Protein AF-A0A1C5WHL5-F1 (afdb_monomer_lite)

Foldseek 3Di:
DDDDDPDDDDDDDDPPDDDDDDDDDDDDPPVVVVVCVVQVPPDWPDWDQDPVVRDIDTHDDGDDDDPPD

Secondary structure (DSSP, 8-state):
--------------TT----------PPPHHHHHHHHHHT----SEEEEETTTTEEEEE----PPPTT-

pLDDT: mean 76.66, std 14.38, range [37.5, 93.75]

Sequence (69 aa):
MVKEFPKGKEWLLDNSALRVSLDMTFDVPEEIAEQLELWGLNIFETCEYDPTCRRLKMSASTTLYRKGA

Radius of gyration: 17.66 Å; chains: 1; bounding box: 29×34×58 Å

Structure (mmCIF, N/CA/C/O backbone):
data_AF-A0A1C5WHL5-F1
#
_entry.id   AF-A0A1C5WHL5-F1
#
loop_
_atom_site.group_PDB
_atom_site.id
_atom_site.type_symbol
_atom_site.label_atom_id
_atom_site.label_alt_id
_atom_site.label_comp_id
_atom_site.label_asym_id
_atom_site.label_entity_id
_atom_site.label_seq_id
_atom_site.pdbx_PDB_ins_code
_atom_site.Cartn_x
_atom_site.Cartn_y
_atom_site.Cartn_z
_atom_site.occupancy
_atom_site.B_iso_or_equiv
_atom_site.auth_seq_id
_atom_site.auth_comp_id
_atom_site.auth_asym_id
_atom_site.auth_atom_id
_atom_site.pdbx_PDB_model_num
ATOM 1 N N . MET A 1 1 ? -13.837 15.394 0.188 1.00 37.50 1 MET A N 1
ATOM 2 C CA . MET A 1 1 ? -12.838 16.465 -0.027 1.00 37.50 1 MET A CA 1
ATOM 3 C C . MET A 1 1 ? -11.749 15.875 -0.910 1.00 37.50 1 MET A C 1
ATOM 5 O O . MET A 1 1 ? -11.020 15.014 -0.439 1.00 37.50 1 MET A O 1
ATOM 9 N N . VAL A 1 2 ? -11.731 16.203 -2.205 1.00 41.25 2 VAL A N 1
ATOM 10 C CA . VAL A 1 2 ? -10.736 15.653 -3.142 1.00 41.25 2 VAL A CA 1
ATOM 11 C C . VAL A 1 2 ? -9.410 16.346 -2.849 1.00 41.25 2 VAL A C 1
ATOM 13 O O . VAL A 1 2 ? -9.320 17.567 -2.939 1.00 41.25 2 VAL A O 1
ATOM 16 N N . LYS A 1 3 ? -8.410 15.582 -2.411 1.00 46.44 3 LYS A N 1
ATOM 17 C CA . LYS A 1 3 ? -7.057 16.096 -2.194 1.00 46.44 3 LYS A CA 1
ATOM 18 C C . LYS A 1 3 ? -6.478 16.382 -3.579 1.00 46.44 3 LYS A C 1
ATOM 20 O O . LYS A 1 3 ? -6.298 15.452 -4.358 1.00 46.44 3 LYS A O 1
ATOM 25 N N . GLU A 1 4 ? -6.260 17.651 -3.915 1.00 52.91 4 GLU A N 1
ATOM 26 C CA . GLU A 1 4 ? -5.590 17.991 -5.170 1.00 52.91 4 GLU A CA 1
ATOM 27 C C . GLU A 1 4 ? -4.166 17.424 -5.151 1.00 52.91 4 GLU A C 1
ATOM 29 O O . GLU A 1 4 ? -3.397 17.641 -4.210 1.00 52.91 4 GLU A O 1
ATOM 34 N N . PHE A 1 5 ? -3.849 16.638 -6.177 1.00 48.38 5 PHE A N 1
ATOM 35 C CA . PHE A 1 5 ? -2.578 15.940 -6.302 1.00 48.38 5 PHE A CA 1
ATOM 36 C C . PHE A 1 5 ? -1.444 16.909 -6.663 1.00 48.38 5 PHE A C 1
ATOM 38 O O . PHE A 1 5 ? -1.673 17.914 -7.346 1.00 48.38 5 PHE A O 1
ATOM 45 N N . PRO A 1 6 ? -0.201 16.624 -6.234 1.00 54.66 6 PRO A N 1
ATOM 46 C CA . PRO A 1 6 ? 0.943 17.445 -6.590 1.00 54.66 6 PRO A CA 1
ATOM 47 C C . PRO A 1 6 ? 1.122 17.431 -8.111 1.00 54.66 6 PRO A C 1
ATOM 49 O O . PRO A 1 6 ? 1.405 1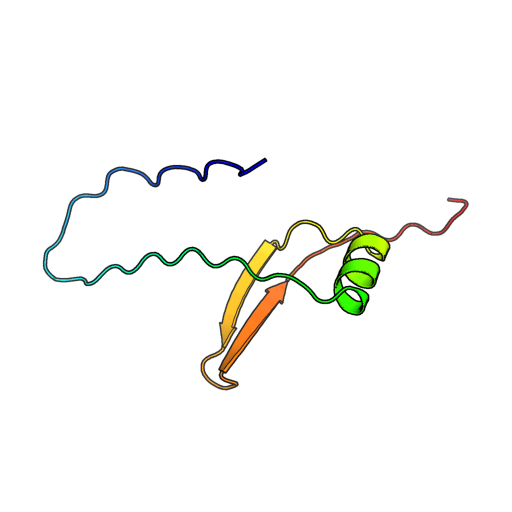6.394 -8.708 1.00 54.66 6 PRO A O 1
ATOM 52 N N . LYS A 1 7 ? 0.956 18.598 -8.742 1.00 58.16 7 LYS A N 1
ATOM 53 C CA . LYS A 1 7 ? 1.233 18.786 -10.168 1.00 58.16 7 LYS A CA 1
ATOM 54 C C . LYS A 1 7 ? 2.711 18.481 -10.401 1.00 58.16 7 LYS A C 1
ATOM 56 O O . LYS A 1 7 ? 3.583 19.218 -9.942 1.00 58.16 7 LYS A O 1
ATOM 61 N N . GLY A 1 8 ? 2.983 17.346 -11.042 1.00 53.56 8 GLY A N 1
ATOM 62 C CA . GLY A 1 8 ? 4.335 16.933 -11.397 1.00 53.56 8 GLY A CA 1
ATOM 63 C C . GLY A 1 8 ? 5.051 18.042 -12.170 1.00 53.56 8 GLY A C 1
ATOM 64 O O . GLY A 1 8 ? 4.435 18.720 -12.989 1.00 53.56 8 GLY A O 1
ATOM 65 N N . LYS A 1 9 ? 6.341 18.227 -11.860 1.00 57.03 9 LYS A N 1
ATOM 66 C CA . LYS A 1 9 ? 7.268 19.187 -12.487 1.00 57.03 9 LYS A CA 1
ATOM 67 C C . LYS A 1 9 ? 7.063 19.279 -14.008 1.00 57.03 9 LYS A C 1
ATOM 69 O O . LYS A 1 9 ? 6.860 18.260 -14.657 1.00 57.03 9 LYS A O 1
ATOM 74 N N . GLU A 1 10 ? 7.169 20.479 -14.577 1.00 56.75 10 GLU A N 1
ATOM 75 C CA . GLU A 1 10 ? 7.304 20.654 -16.029 1.00 56.75 10 GLU A CA 1
ATOM 76 C C . GLU A 1 10 ? 8.524 19.866 -16.522 1.00 56.75 10 GLU A C 1
ATOM 78 O O . GLU A 1 10 ? 9.651 20.106 -16.082 1.00 56.75 10 GLU A O 1
ATOM 83 N N . TRP A 1 11 ? 8.300 18.902 -17.416 1.00 59.97 11 TRP A N 1
ATOM 84 C CA . TRP A 1 11 ? 9.358 18.079 -17.995 1.00 59.97 11 TRP A CA 1
ATOM 85 C C . TRP A 1 11 ? 9.442 18.317 -19.502 1.00 59.97 11 TRP A C 1
ATOM 87 O O . TRP A 1 11 ? 8.433 18.276 -20.203 1.00 59.97 11 TRP A O 1
ATOM 97 N N . LEU A 1 12 ? 10.667 18.538 -19.983 1.00 56.94 12 LEU A N 1
ATOM 98 C CA . LEU A 1 12 ? 11.002 18.693 -21.397 1.00 56.94 12 LEU A CA 1
ATOM 99 C C . LEU A 1 12 ? 10.616 17.422 -22.176 1.00 56.94 12 LEU A C 1
ATOM 101 O O . LEU 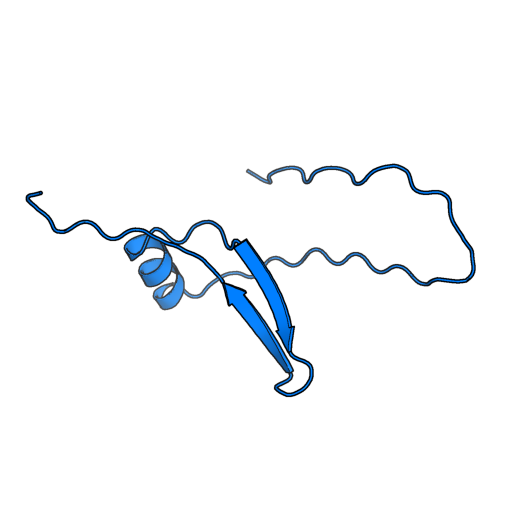A 1 12 ? 11.004 16.314 -21.806 1.00 56.94 12 LEU A O 1
ATOM 105 N N . LEU A 1 13 ? 9.824 17.604 -23.231 1.00 56.41 13 LEU A N 1
ATOM 106 C CA . LEU A 1 13 ? 9.259 16.545 -24.067 1.00 56.41 13 LEU A CA 1
ATOM 107 C C . LEU A 1 13 ? 10.313 16.001 -25.046 1.00 56.41 13 LEU A C 1
ATOM 109 O O . LEU A 1 13 ? 10.703 16.698 -25.979 1.00 56.41 13 LEU A O 1
ATOM 113 N N . ASP A 1 14 ? 10.741 14.751 -24.856 1.00 64.81 14 ASP A N 1
ATOM 114 C CA . ASP A 1 14 ? 11.385 13.952 -25.905 1.00 64.81 14 ASP A CA 1
ATOM 115 C C . ASP A 1 14 ? 10.303 13.128 -26.631 1.00 64.81 14 ASP A C 1
ATOM 117 O O . ASP A 1 14 ? 9.552 12.383 -25.997 1.00 64.81 14 ASP A O 1
ATOM 121 N N . ASN A 1 15 ? 10.196 13.277 -27.955 1.00 63.69 15 ASN A N 1
ATOM 122 C CA . ASN A 1 15 ? 9.129 12.701 -28.797 1.00 63.69 15 ASN A CA 1
ATOM 123 C C . ASN A 1 15 ? 9.232 11.174 -28.988 1.00 63.69 15 ASN A C 1
ATOM 125 O O . ASN A 1 15 ? 8.425 10.582 -29.703 1.00 63.69 15 ASN A O 1
ATOM 129 N N . SER A 1 16 ? 10.223 10.529 -28.375 1.00 75.56 16 SER A N 1
ATOM 130 C CA . SER A 1 16 ? 10.466 9.088 -28.468 1.00 75.56 16 SER A CA 1
ATOM 131 C C . SER A 1 16 ? 9.649 8.249 -27.469 1.00 75.56 16 SER A C 1
ATOM 133 O O . SER A 1 16 ? 9.593 7.026 -27.608 1.00 75.56 16 SER A O 1
ATOM 135 N N . ALA A 1 17 ? 8.995 8.871 -26.475 1.00 70.12 17 ALA A N 1
ATOM 136 C CA . ALA A 1 17 ? 8.371 8.163 -25.355 1.00 70.12 17 ALA A CA 1
ATOM 137 C C . ALA A 1 17 ? 6.869 8.463 -25.188 1.00 70.12 17 ALA A C 1
ATOM 139 O O . ALA A 1 17 ? 6.469 9.600 -24.941 1.00 70.12 17 ALA A O 1
ATOM 140 N N . LEU A 1 18 ? 6.033 7.414 -25.212 1.00 71.69 18 LEU A N 1
ATOM 141 C CA . LEU A 1 18 ? 4.640 7.491 -24.761 1.00 71.69 18 LEU A CA 1
ATOM 142 C C . LEU A 1 18 ? 4.607 7.432 -23.228 1.00 71.69 18 LEU A C 1
ATOM 144 O O . LEU A 1 18 ? 4.864 6.387 -22.630 1.00 71.69 18 LEU A O 1
ATOM 148 N N . ARG A 1 19 ? 4.287 8.557 -22.588 1.00 65.94 19 ARG A N 1
ATOM 149 C CA . ARG A 1 19 ? 4.106 8.640 -21.135 1.00 65.94 19 ARG A CA 1
ATOM 150 C C . ARG A 1 19 ? 2.622 8.588 -20.801 1.00 65.94 19 ARG A C 1
ATOM 152 O O . ARG A 1 19 ? 1.868 9.465 -21.208 1.00 65.94 19 ARG A O 1
ATOM 159 N N . VAL A 1 20 ? 2.221 7.566 -20.053 1.00 71.25 20 VAL A N 1
ATOM 160 C CA . VAL A 1 20 ? 0.849 7.397 -19.570 1.00 71.25 20 VAL A CA 1
ATOM 161 C C . VAL A 1 20 ? 0.844 7.644 -18.067 1.00 71.25 20 VAL A C 1
ATOM 163 O O . VAL A 1 20 ? 1.534 6.946 -17.328 1.00 71.25 20 VAL A O 1
ATOM 166 N N . SER A 1 21 ? 0.068 8.632 -17.632 1.00 76.75 21 SER A N 1
ATOM 167 C CA . SER A 1 21 ? -0.286 8.829 -16.226 1.00 76.75 21 SER A CA 1
ATOM 168 C C . SER A 1 21 ? -1.714 8.339 -16.036 1.00 76.75 21 SER A C 1
ATOM 170 O O . SER A 1 21 ? -2.589 8.692 -16.826 1.00 76.75 21 SER A O 1
ATOM 172 N N . LEU A 1 22 ? -1.941 7.507 -15.024 1.00 74.19 22 LEU A N 1
ATOM 173 C CA . LEU A 1 22 ? -3.250 6.943 -14.729 1.00 74.19 22 LEU A CA 1
ATOM 174 C C . LEU A 1 22 ? -3.558 7.148 -13.249 1.00 74.19 22 LEU A C 1
ATOM 176 O O . LEU A 1 22 ? -2.861 6.608 -12.393 1.00 74.19 22 LEU A O 1
ATOM 180 N N . ASP A 1 23 ? -4.618 7.898 -12.976 1.00 76.50 23 ASP A N 1
ATOM 181 C CA . ASP A 1 23 ? -5.166 8.083 -11.638 1.00 76.50 23 ASP A CA 1
ATOM 182 C C . ASP A 1 23 ? -6.361 7.142 -11.470 1.00 76.50 23 ASP A C 1
ATOM 184 O O . ASP A 1 23 ? -7.350 7.24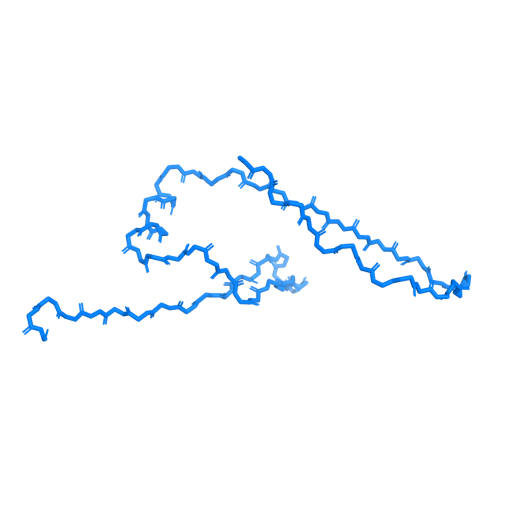0 -12.199 1.00 76.50 23 ASP A O 1
ATOM 188 N N . MET A 1 24 ? -6.257 6.193 -10.538 1.00 75.50 24 MET A N 1
ATOM 189 C CA . MET A 1 24 ? -7.314 5.219 -10.258 1.00 75.50 24 MET A CA 1
ATOM 190 C C . MET A 1 24 ? -7.789 5.352 -8.816 1.00 75.50 24 MET A C 1
ATOM 192 O O . MET A 1 24 ? -6.981 5.353 -7.889 1.00 75.50 24 MET A O 1
ATOM 196 N N . THR A 1 25 ? -9.106 5.385 -8.646 1.00 83.75 25 THR A N 1
ATOM 197 C CA . THR A 1 25 ? -9.778 5.323 -7.347 1.00 83.75 25 THR A CA 1
ATOM 198 C C . THR A 1 25 ? -10.704 4.121 -7.362 1.00 83.75 25 THR A C 1
ATOM 200 O O . THR A 1 25 ? -11.448 3.930 -8.324 1.00 83.75 25 THR A O 1
ATOM 203 N N . PHE A 1 26 ? -10.655 3.322 -6.303 1.00 82.31 26 PHE A N 1
ATOM 204 C CA . PHE A 1 26 ? -11.508 2.154 -6.142 1.00 82.31 26 PHE A CA 1
ATOM 205 C C . PHE A 1 26 ? -12.294 2.298 -4.851 1.00 82.31 26 PHE A C 1
ATOM 207 O O . PHE A 1 26 ? -11.709 2.575 -3.803 1.00 82.31 26 PHE A O 1
ATOM 214 N N . ASP A 1 27 ? -13.600 2.080 -4.933 1.00 90.06 27 ASP A N 1
ATOM 215 C CA . ASP A 1 27 ? -14.403 1.875 -3.740 1.00 90.06 27 ASP A CA 1
ATOM 216 C C . ASP A 1 27 ? -14.056 0.508 -3.145 1.00 90.06 27 ASP A C 1
ATOM 218 O O . ASP A 1 27 ? -13.969 -0.504 -3.849 1.00 90.06 27 ASP A O 1
ATOM 222 N N . VAL A 1 28 ? -13.818 0.493 -1.838 1.00 87.06 28 VAL A N 1
ATOM 223 C CA . VAL A 1 28 ? -13.464 -0.715 -1.095 1.00 87.06 28 VAL A CA 1
ATOM 224 C C . VAL A 1 28 ? -14.746 -1.292 -0.485 1.00 87.06 28 VAL A C 1
ATOM 226 O O . VAL A 1 28 ? -15.497 -0.537 0.133 1.00 87.06 28 VAL A O 1
ATOM 229 N N . PRO A 1 29 ? -15.028 -2.601 -0.638 1.00 92.44 29 PRO A N 1
ATOM 230 C CA . PRO A 1 29 ? -16.158 -3.243 0.031 1.00 92.44 29 PRO A CA 1
ATOM 231 C C . PRO A 1 29 ? -16.118 -3.035 1.550 1.00 92.44 29 PRO A C 1
ATOM 233 O O . PRO A 1 29 ? -15.037 -3.055 2.135 1.00 92.44 29 PRO A O 1
ATOM 236 N N . GLU A 1 30 ? -17.289 -2.907 2.178 1.00 91.81 30 GLU A N 1
ATOM 237 C CA . GLU A 1 30 ? -17.443 -2.596 3.612 1.00 91.81 30 GLU A CA 1
ATOM 238 C C . GLU A 1 30 ? -16.597 -3.506 4.515 1.00 91.81 30 GLU A C 1
ATOM 240 O O . GLU A 1 30 ? -15.804 -3.009 5.306 1.00 91.81 30 GLU A O 1
ATOM 245 N N . GLU A 1 31 ? -16.650 -4.825 4.303 1.00 92.19 31 GLU A N 1
ATOM 246 C CA . GLU A 1 31 ? -15.865 -5.803 5.075 1.00 92.19 31 GLU A CA 1
ATOM 247 C C . GLU A 1 31 ? -14.353 -5.513 5.046 1.00 92.19 31 GLU A C 1
ATOM 249 O O . GLU A 1 31 ? -13.664 -5.644 6.055 1.00 92.19 31 GLU A O 1
ATOM 254 N N . ILE A 1 32 ? -13.820 -5.098 3.894 1.00 88.19 32 ILE A N 1
ATOM 255 C CA . ILE A 1 32 ? -12.392 -4.796 3.746 1.00 88.19 32 ILE A CA 1
ATOM 256 C C . ILE A 1 32 ? -12.080 -3.427 4.357 1.00 88.19 32 ILE A C 1
ATOM 258 O O . ILE A 1 32 ? -11.043 -3.274 5.004 1.00 88.19 32 ILE A O 1
ATOM 262 N N . ALA A 1 33 ? -12.968 -2.445 4.182 1.00 88.94 33 ALA A N 1
ATOM 263 C CA . ALA A 1 33 ? -12.816 -1.116 4.764 1.00 88.94 33 ALA A CA 1
ATOM 264 C C . ALA A 1 33 ? -12.738 -1.185 6.298 1.00 88.94 33 ALA A C 1
ATOM 266 O O . ALA A 1 33 ? -11.802 -0.640 6.879 1.00 88.94 33 ALA A O 1
ATOM 267 N N . GLU A 1 34 ? -13.624 -1.952 6.941 1.00 91.44 34 GLU A N 1
ATOM 268 C CA . GLU A 1 34 ? -13.614 -2.158 8.394 1.00 91.44 34 GLU A CA 1
ATOM 269 C C . GLU A 1 34 ? -12.281 -2.733 8.898 1.00 91.44 34 GLU A C 1
ATOM 271 O O . GLU A 1 34 ? -11.758 -2.292 9.922 1.00 91.44 34 GLU A O 1
ATOM 276 N N . GLN A 1 35 ? -11.689 -3.697 8.179 1.00 88.62 35 GLN A N 1
ATOM 277 C CA . GLN A 1 35 ? -10.388 -4.267 8.557 1.00 88.62 35 GLN A CA 1
ATOM 278 C C . GLN A 1 35 ? -9.251 -3.250 8.421 1.00 88.62 35 GLN A C 1
ATOM 280 O O . GLN A 1 35 ? -8.376 -3.175 9.288 1.00 88.62 35 GLN A O 1
ATOM 285 N N . LEU A 1 36 ? -9.257 -2.452 7.349 1.00 88.12 36 LEU A N 1
ATOM 286 C CA . LEU A 1 36 ? -8.260 -1.400 7.145 1.00 88.12 36 LEU A CA 1
ATOM 287 C C . LEU A 1 36 ? -8.345 -0.344 8.250 1.00 88.12 36 LEU A C 1
ATOM 289 O O . LEU A 1 36 ? -7.318 0.024 8.821 1.00 88.12 36 LEU A O 1
ATOM 293 N N . GLU A 1 37 ? -9.557 0.087 8.597 1.00 89.81 37 GLU A N 1
ATOM 294 C CA . GLU A 1 37 ? -9.809 1.042 9.678 1.00 89.81 37 GLU A CA 1
ATOM 295 C C . GLU A 1 37 ? -9.383 0.482 11.039 1.00 89.81 37 GLU A C 1
ATOM 297 O O . GLU A 1 37 ? -8.696 1.169 11.799 1.00 89.81 37 GLU A O 1
ATOM 302 N N . LEU A 1 38 ? -9.700 -0.787 11.322 1.00 89.19 38 LEU A N 1
ATOM 303 C CA . LEU A 1 38 ? -9.303 -1.476 12.552 1.00 89.19 38 LEU A CA 1
ATOM 304 C C . LEU A 1 38 ? -7.779 -1.525 12.727 1.00 89.19 38 LEU A C 1
ATOM 306 O O . LEU A 1 38 ? -7.273 -1.361 13.839 1.00 89.19 38 LEU A O 1
ATOM 310 N N . TRP A 1 39 ? -7.037 -1.755 11.643 1.00 87.12 39 TRP A N 1
ATOM 311 C CA . TRP A 1 39 ? -5.570 -1.772 11.653 1.00 87.12 39 TRP A CA 1
ATOM 312 C C . TRP A 1 39 ? -4.941 -0.379 11.507 1.00 87.12 39 TRP A C 1
ATOM 314 O O . TRP A 1 39 ? -3.718 -0.243 11.607 1.00 87.12 39 TRP A O 1
ATOM 324 N N . GLY A 1 40 ? -5.751 0.662 11.291 1.00 86.88 40 GLY A N 1
ATOM 325 C CA . GLY A 1 40 ? -5.292 2.031 11.058 1.00 86.88 40 GLY A CA 1
ATOM 326 C C . GLY A 1 40 ? -4.558 2.218 9.726 1.00 86.88 40 GLY A C 1
ATOM 327 O O . GLY A 1 40 ? -3.757 3.146 9.589 1.00 86.88 40 GLY A O 1
ATOM 328 N N . LEU A 1 41 ? -4.796 1.340 8.747 1.00 86.44 41 LEU A N 1
ATOM 329 C CA . LEU A 1 41 ? -4.159 1.365 7.432 1.00 86.44 41 LEU A CA 1
ATOM 330 C C . LEU A 1 41 ? -4.855 2.370 6.511 1.00 86.44 41 LEU A C 1
ATOM 332 O O . LEU A 1 41 ? -5.733 2.024 5.729 1.00 86.44 41 LEU A O 1
ATOM 336 N N . ASN A 1 42 ? -4.421 3.626 6.591 1.00 83.00 42 ASN A N 1
ATOM 337 C CA . AS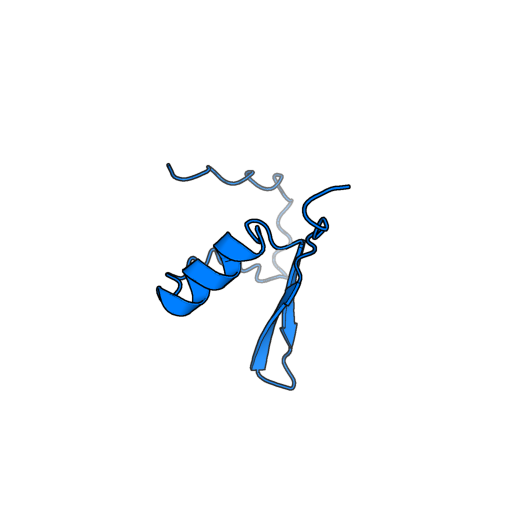N A 1 42 ? -4.988 4.726 5.801 1.00 83.00 42 ASN A CA 1
ATOM 338 C C . ASN A 1 42 ? -4.098 5.167 4.629 1.00 83.00 42 ASN A C 1
ATOM 340 O O . ASN A 1 42 ? -4.549 5.882 3.735 1.00 83.00 42 ASN A O 1
ATOM 344 N N . ILE A 1 43 ? -2.812 4.807 4.659 1.00 82.06 43 ILE A N 1
ATOM 345 C CA . ILE A 1 43 ? -1.820 5.203 3.658 1.00 82.06 43 ILE A CA 1
ATOM 346 C C . ILE A 1 43 ? -0.981 3.978 3.309 1.00 82.06 43 ILE A C 1
ATOM 348 O O . ILE A 1 43 ? -0.393 3.350 4.187 1.00 82.06 43 ILE A O 1
ATOM 352 N N . PHE A 1 44 ? -0.913 3.669 2.017 1.00 84.81 44 PHE A N 1
ATOM 353 C CA . PHE A 1 44 ? -0.007 2.664 1.476 1.00 84.81 44 PHE A CA 1
ATOM 354 C C . PHE A 1 44 ? 1.301 3.332 1.045 1.00 84.81 44 PHE A C 1
ATOM 356 O O . PHE A 1 44 ? 1.298 4.408 0.450 1.00 84.81 44 PHE A O 1
ATOM 363 N N . GLU A 1 45 ? 2.421 2.695 1.368 1.00 84.62 45 GLU A N 1
ATOM 364 C CA . GLU A 1 45 ? 3.776 3.178 1.092 1.00 84.62 45 GLU A CA 1
ATOM 365 C C . GLU A 1 45 ? 4.182 2.890 -0.353 1.00 84.62 45 GLU A C 1
ATOM 367 O O . GLU A 1 45 ? 4.792 3.727 -1.016 1.00 84.62 45 GLU A O 1
ATOM 372 N N . THR A 1 46 ? 3.831 1.701 -0.848 1.00 84.06 46 THR A N 1
ATOM 373 C CA . THR A 1 46 ? 4.140 1.267 -2.211 1.00 84.06 46 THR A CA 1
ATOM 374 C C . THR A 1 46 ? 2.928 0.628 -2.872 1.00 84.06 46 THR A C 1
ATOM 376 O O . THR A 1 46 ? 2.106 -0.013 -2.214 1.00 84.06 46 THR A O 1
ATOM 379 N N . CYS A 1 47 ? 2.831 0.806 -4.189 1.00 83.19 47 CYS A N 1
ATOM 380 C CA . CYS A 1 47 ? 1.887 0.115 -5.055 1.00 83.19 47 CYS A CA 1
ATOM 381 C C . CYS A 1 47 ? 2.636 -0.325 -6.317 1.00 83.19 47 CYS A C 1
ATOM 383 O O . CYS A 1 47 ? 3.176 0.508 -7.044 1.00 83.19 47 CYS A O 1
ATOM 385 N N . GLU A 1 48 ? 2.698 -1.629 -6.554 1.00 86.25 48 GLU A N 1
ATOM 386 C CA . GLU A 1 48 ? 3.455 -2.241 -7.645 1.00 86.25 48 GLU A CA 1
ATOM 387 C C . GLU A 1 48 ? 2.554 -3.199 -8.423 1.00 86.25 48 GLU A C 1
ATOM 389 O O . GLU A 1 48 ? 1.754 -3.924 -7.836 1.00 86.25 48 GLU A O 1
ATOM 394 N N . TYR A 1 49 ? 2.690 -3.243 -9.745 1.00 86.44 49 TYR A N 1
ATOM 395 C CA . TYR A 1 49 ? 2.035 -4.264 -10.559 1.00 86.44 49 TYR A CA 1
ATOM 396 C C . TYR A 1 49 ? 2.993 -5.436 -10.777 1.00 86.44 49 TYR A C 1
ATOM 398 O O . TYR A 1 49 ? 4.045 -5.263 -11.391 1.00 86.44 49 TYR A O 1
ATOM 406 N N . ASP A 1 50 ? 2.625 -6.627 -10.305 1.00 88.06 50 ASP A N 1
ATOM 407 C CA . ASP A 1 50 ? 3.326 -7.870 -10.623 1.00 88.06 50 ASP A CA 1
ATOM 408 C C . ASP A 1 50 ? 2.783 -8.437 -11.948 1.00 88.06 50 ASP A C 1
ATOM 410 O O . ASP A 1 50 ? 1.651 -8.943 -11.978 1.00 88.06 50 ASP A O 1
ATOM 414 N N . PRO A 1 51 ? 3.563 -8.399 -13.046 1.00 90.56 51 PRO A N 1
ATOM 415 C CA . PRO A 1 51 ? 3.126 -8.906 -14.343 1.00 90.56 51 PRO A CA 1
ATOM 416 C C . PRO A 1 51 ? 3.042 -10.436 -14.395 1.00 90.56 51 PRO A C 1
ATOM 418 O O . PRO A 1 51 ? 2.313 -10.969 -15.232 1.00 90.56 51 PRO A O 1
ATOM 421 N N . THR A 1 52 ? 3.745 -11.143 -13.506 1.00 93.75 52 THR 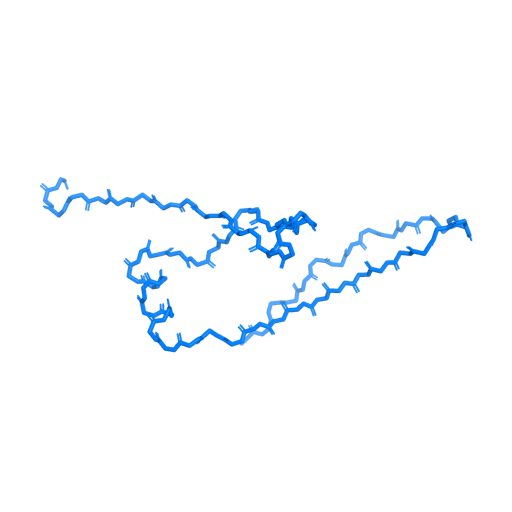A N 1
ATOM 422 C CA . THR A 1 52 ? 3.758 -12.612 -13.450 1.00 93.75 52 THR A CA 1
ATOM 423 C C . THR A 1 52 ? 2.407 -13.128 -12.979 1.00 93.75 52 THR A C 1
ATOM 425 O O . THR A 1 52 ? 1.830 -14.032 -13.581 1.00 93.75 52 THR A O 1
ATOM 428 N N . CYS A 1 53 ? 1.874 -12.504 -11.926 1.00 92.00 53 CYS A N 1
ATOM 429 C CA . CYS A 1 53 ? 0.599 -12.882 -11.321 1.00 92.00 53 CYS A CA 1
ATOM 430 C C . CYS A 1 53 ? -0.577 -11.999 -11.764 1.00 92.00 53 CYS A C 1
ATOM 432 O O . CYS A 1 53 ? -1.715 -12.299 -11.406 1.00 92.00 53 CYS A O 1
ATOM 434 N N . ARG A 1 54 ? -0.317 -10.925 -12.523 1.00 88.19 54 ARG A N 1
ATOM 435 C CA . ARG A 1 54 ? -1.286 -9.892 -12.935 1.00 88.19 54 ARG A CA 1
ATOM 436 C C . ARG A 1 54 ? -2.027 -9.270 -11.748 1.00 88.19 54 ARG A C 1
ATOM 438 O O . ARG A 1 54 ? -3.255 -9.224 -11.728 1.00 88.19 54 ARG A O 1
ATOM 445 N N . ARG A 1 55 ? -1.285 -8.827 -10.729 1.00 87.75 55 ARG A N 1
ATOM 446 C CA . ARG A 1 55 ? -1.849 -8.290 -9.476 1.00 87.75 55 ARG A CA 1
ATOM 447 C C . ARG A 1 55 ? -1.213 -6.968 -9.085 1.00 87.75 55 ARG A C 1
ATOM 449 O O . ARG A 1 55 ? -0.023 -6.769 -9.301 1.00 87.75 55 ARG A O 1
ATOM 456 N N . LEU A 1 56 ? -2.007 -6.106 -8.456 1.00 86.19 56 LEU A N 1
ATOM 457 C CA . LEU A 1 56 ? -1.498 -4.950 -7.729 1.00 86.19 56 LEU A CA 1
ATOM 458 C C . LEU A 1 56 ? -1.101 -5.394 -6.321 1.00 86.19 56 LEU A C 1
ATOM 460 O O . LEU A 1 56 ? -1.907 -5.962 -5.586 1.00 86.19 56 LEU A O 1
ATOM 464 N N . LYS A 1 57 ? 0.155 -5.153 -5.964 1.00 86.94 57 LYS A N 1
ATOM 465 C CA . LYS A 1 57 ? 0.700 -5.353 -4.631 1.00 86.94 57 LYS A CA 1
ATOM 466 C C . LYS A 1 57 ? 0.792 -3.997 -3.955 1.00 86.94 57 LYS A C 1
ATOM 468 O O . LYS A 1 57 ? 1.502 -3.119 -4.432 1.00 86.94 57 LYS A O 1
ATOM 473 N N . MET A 1 58 ? 0.090 -3.851 -2.842 1.00 86.62 58 MET A N 1
ATOM 474 C CA . MET A 1 58 ? 0.130 -2.653 -2.014 1.00 86.62 58 MET A CA 1
ATOM 475 C C . MET A 1 58 ? 0.756 -3.002 -0.668 1.00 86.62 58 MET A C 1
ATOM 477 O O . MET A 1 58 ? 0.408 -4.025 -0.078 1.00 86.62 58 MET A O 1
ATOM 481 N N . SER A 1 59 ? 1.687 -2.176 -0.196 1.00 85.12 59 SER A N 1
ATOM 482 C CA . SER A 1 59 ? 2.338 -2.361 1.107 1.00 85.12 59 SER A CA 1
ATOM 483 C C . SER A 1 59 ? 1.986 -1.197 2.020 1.00 85.12 59 SER A C 1
ATOM 485 O O . SER A 1 59 ? 2.041 -0.045 1.596 1.00 85.12 59 SER A O 1
ATOM 487 N N . ALA A 1 60 ? 1.624 -1.492 3.263 1.00 86.06 60 ALA A N 1
ATOM 488 C CA . ALA A 1 60 ? 1.418 -0.500 4.308 1.00 86.06 60 ALA A CA 1
ATOM 489 C C . ALA A 1 60 ? 1.999 -1.030 5.618 1.00 86.06 60 ALA A C 1
ATOM 491 O O . ALA A 1 60 ? 1.981 -2.238 5.871 1.00 86.06 60 ALA A O 1
ATOM 492 N N . SER A 1 61 ? 2.506 -0.121 6.441 1.00 84.62 61 SER A N 1
ATOM 493 C CA . SER A 1 61 ? 3.012 -0.430 7.768 1.00 84.62 61 SER A CA 1
ATOM 494 C C . SER A 1 61 ? 2.094 0.187 8.824 1.00 84.62 61 SER A C 1
ATOM 496 O O . SER A 1 61 ? 1.550 1.277 8.651 1.00 84.62 61 SER A O 1
ATOM 498 N N . THR A 1 62 ? 1.877 -0.535 9.920 1.00 84.69 62 THR A N 1
ATOM 499 C CA . THR A 1 62 ? 1.159 -0.028 11.093 1.00 84.69 62 THR A CA 1
ATOM 500 C C . THR A 1 62 ? 1.804 -0.577 12.355 1.00 84.69 62 THR A C 1
ATOM 502 O O . THR A 1 62 ? 2.355 -1.682 12.357 1.00 84.69 62 THR A O 1
ATOM 505 N N . THR A 1 63 ? 1.740 0.196 13.434 1.00 82.69 63 THR A N 1
ATOM 506 C CA . THR A 1 63 ? 2.267 -0.199 14.740 1.00 82.69 63 THR A CA 1
ATOM 507 C C . THR A 1 63 ? 1.098 -0.512 15.658 1.00 82.69 63 THR A C 1
ATOM 509 O O . THR A 1 63 ? 0.329 0.374 16.025 1.00 82.69 63 THR A O 1
ATOM 512 N N . LEU A 1 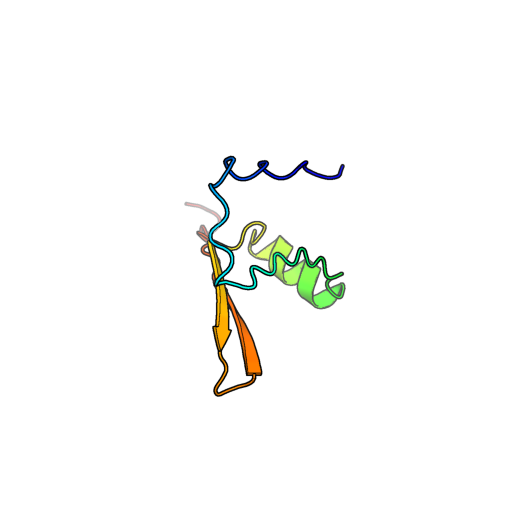64 ? 0.977 -1.778 16.054 1.00 79.69 64 LEU A N 1
ATOM 513 C CA . LEU A 1 64 ? -0.044 -2.221 16.997 1.00 79.69 64 LEU A CA 1
ATOM 514 C C . LEU A 1 64 ? 0.497 -2.137 18.425 1.00 79.69 64 LEU A C 1
ATOM 516 O O . LEU A 1 64 ? 1.509 -2.755 18.758 1.00 79.69 64 LEU A O 1
ATOM 520 N N . TYR A 1 65 ? -0.205 -1.405 19.284 1.00 76.94 65 TYR A N 1
ATOM 521 C CA . TYR A 1 65 ? 0.128 -1.306 20.701 1.00 76.94 65 TYR A CA 1
ATOM 522 C C . TYR A 1 65 ? -0.732 -2.268 21.515 1.00 76.94 65 TYR A C 1
ATOM 524 O O . TYR A 1 65 ? -1.945 -2.375 21.320 1.00 76.94 65 TYR A O 1
ATOM 532 N N . ARG A 1 66 ? -0.114 -2.962 22.476 1.00 75.62 66 ARG A N 1
ATOM 533 C CA . ARG A 1 66 ? -0.867 -3.743 23.459 1.00 75.62 66 ARG A CA 1
ATOM 534 C C . ARG A 1 66 ? -1.598 -2.771 24.382 1.00 75.62 66 ARG A C 1
ATOM 536 O O . ARG A 1 66 ? -0.974 -1.904 24.986 1.00 75.62 66 ARG A O 1
ATOM 543 N N . LYS A 1 67 ? -2.912 -2.945 24.530 1.00 69.19 67 LYS A N 1
ATOM 544 C CA . LYS A 1 67 ? -3.709 -2.172 25.489 1.00 69.19 67 LYS A CA 1
ATOM 545 C C . LYS A 1 67 ? -3.135 -2.359 26.905 1.00 69.19 67 LYS A C 1
ATOM 547 O O . LYS A 1 67 ? -3.136 -3.481 27.407 1.00 69.19 67 LYS A O 1
ATOM 552 N N . GLY A 1 68 ? -2.656 -1.273 27.519 1.00 67.50 68 GLY A N 1
ATOM 553 C CA . GLY A 1 68 ? -2.096 -1.255 28.880 1.00 67.50 68 GLY A CA 1
ATOM 554 C C . GLY A 1 68 ? -0.570 -1.125 28.992 1.00 67.50 68 GLY A C 1
ATOM 555 O O . GLY A 1 68 ? -0.049 -1.385 30.074 1.00 67.50 68 GLY A O 1
ATOM 556 N N . ALA A 1 69 ? 0.129 -0.772 27.908 1.00 52.44 69 ALA A N 1
ATOM 557 C CA . ALA A 1 69 ? 1.513 -0.286 27.954 1.00 52.44 69 ALA A CA 1
ATOM 558 C C . ALA A 1 69 ? 1.566 1.233 28.176 1.00 52.44 69 ALA A C 1
ATOM 560 O O . ALA A 1 69 ? 0.627 1.917 27.705 1.00 52.44 69 ALA A O 1
#